Protein AF-A0A8D0BHK7-F1 (afdb_monomer)

Organism: Salvator merianae (NCBI:txid96440)

Sequence (118 aa):
KTVARLPREPWIPMGDKVRLRLRQLDIGNKYSHLPLPKASVLIPLIVKGGKLCLLFTVRSMALRRSPGEVCFPGGRSEPRDRDETVTALREAEEEVGLPAEQVEVLCRLVWVRVSKVW

Mean predicted aligned error: 7.56 Å

Foldseek 3Di:
DDDPDDDDDPDDQPVRVVLVVQLVQFPDCVPVPPPDFDKAFDFDWDQDPNDTDTDWDQADLPDPPNHRDIGGQMDTDDPPQPGRLSRHQVSCCVRPVDHPVNDDDRHDHDDDDDPDHD

Solvent-accessible surface area (backbone atoms only — not comparable to full-atom values): 7613 Å² total; per-residue (Å²): 137,83,78,82,77,72,82,77,71,79,92,60,58,72,69,56,53,49,51,59,56,44,48,76,53,39,53,68,66,78,67,74,79,59,97,60,95,53,65,23,63,39,82,48,80,42,80,58,96,92,36,85,42,76,59,70,43,67,39,57,71,86,45,98,64,68,46,59,41,79,39,54,37,43,41,66,60,51,96,84,42,89,44,64,64,51,25,9,36,53,31,25,28,74,75,70,67,45,56,60,91,82,54,85,86,72,59,38,65,84,85,78,91,68,94,70,82,129

Radius of gyration: 18.16 Å; Cα contacts (8 Å, |Δi|>4): 136; chains: 1; bounding box: 36×60×45 Å

Structure (mmCIF, N/CA/C/O backbone):
data_AF-A0A8D0BHK7-F1
#
_entry.id   AF-A0A8D0BHK7-F1
#
loop_
_atom_site.group_PDB
_atom_site.id
_atom_site.type_symbol
_atom_site.label_atom_id
_atom_site.label_alt_id
_atom_site.label_comp_id
_atom_site.label_asym_id
_atom_site.label_entity_id
_atom_site.label_seq_id
_atom_site.pdbx_PDB_ins_code
_atom_site.Cartn_x
_atom_site.Cartn_y
_atom_site.Cartn_z
_atom_site.occupancy
_atom_site.B_iso_or_equiv
_atom_site.auth_seq_id
_atom_site.auth_comp_id
_atom_site.auth_asym_id
_atom_site.auth_atom_id
_atom_site.pdbx_PDB_model_num
ATOM 1 N N . LYS A 1 1 ? -10.361 43.410 29.616 1.00 40.88 1 LYS A N 1
ATOM 2 C CA . LYS A 1 1 ? -9.274 42.712 28.885 1.00 40.88 1 LYS A CA 1
ATOM 3 C C . LYS A 1 1 ? -9.929 41.719 27.933 1.00 40.88 1 LYS A C 1
ATOM 5 O O . LYS A 1 1 ? -10.436 40.705 28.388 1.00 40.88 1 LYS A O 1
ATOM 10 N N . THR A 1 2 ? -10.040 42.074 26.656 1.00 35.81 2 THR A N 1
ATOM 11 C CA . THR A 1 2 ? -10.789 41.310 25.649 1.00 35.81 2 THR A CA 1
ATOM 12 C C . THR A 1 2 ? -9.866 40.263 25.039 1.00 35.81 2 THR A C 1
ATOM 14 O O . THR A 1 2 ? -8.867 40.616 24.421 1.00 35.81 2 THR A O 1
ATOM 17 N N . VAL A 1 3 ? -10.163 38.979 25.242 1.00 46.84 3 VAL A N 1
ATOM 18 C CA . VAL A 1 3 ? -9.455 37.888 24.561 1.00 46.84 3 VAL A CA 1
ATOM 19 C C . VAL A 1 3 ? -10.045 37.784 23.160 1.00 46.84 3 VAL A C 1
ATOM 21 O O . VAL A 1 3 ? -11.201 37.390 22.999 1.00 46.84 3 VAL A O 1
ATOM 24 N N . ALA A 1 4 ? -9.270 38.189 22.154 1.00 46.50 4 ALA A N 1
ATOM 25 C CA . ALA A 1 4 ? -9.623 38.010 20.755 1.00 46.50 4 ALA A CA 1
ATOM 26 C C . ALA A 1 4 ? -9.829 36.512 20.489 1.00 46.50 4 ALA A C 1
ATOM 28 O O . ALA A 1 4 ? -8.911 35.700 20.611 1.00 46.50 4 ALA A O 1
ATOM 29 N N . ARG A 1 5 ? -11.071 36.137 20.186 1.00 47.72 5 ARG A N 1
ATOM 30 C CA . ARG A 1 5 ? -11.436 34.771 19.828 1.00 47.72 5 ARG A CA 1
ATOM 31 C C . ARG A 1 5 ? -10.916 34.548 18.405 1.00 47.72 5 ARG A C 1
ATOM 33 O O . ARG A 1 5 ? -11.450 35.136 17.470 1.00 47.72 5 ARG A O 1
ATOM 40 N N . LEU A 1 6 ? -9.847 33.760 18.259 1.00 44.16 6 LEU A N 1
ATOM 41 C CA . LEU A 1 6 ? -9.345 33.337 16.947 1.00 44.16 6 LEU A CA 1
A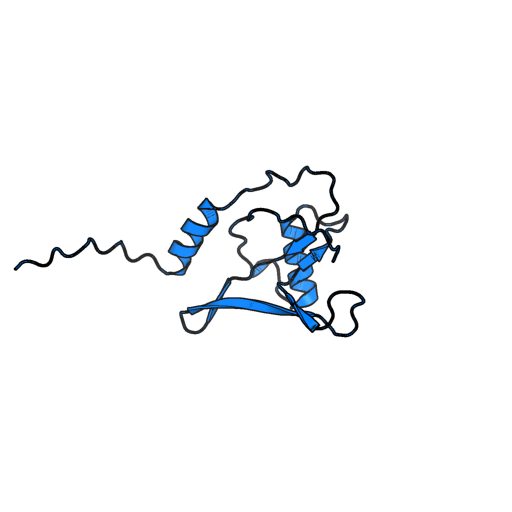TOM 42 C C . LEU A 1 6 ? -10.505 32.725 16.137 1.00 44.16 6 LEU A C 1
ATOM 44 O O . LEU A 1 6 ? -11.358 32.053 16.736 1.00 44.16 6 LEU A O 1
ATOM 48 N N . PRO A 1 7 ? -10.579 32.960 14.814 1.00 46.09 7 PRO A N 1
ATOM 49 C CA . PRO A 1 7 ? -11.658 32.424 13.999 1.00 46.09 7 PRO A CA 1
ATOM 50 C C . PRO A 1 7 ? -11.683 30.901 14.142 1.00 46.09 7 PRO A C 1
ATOM 52 O O . PRO A 1 7 ? -10.671 30.227 13.952 1.00 46.09 7 PRO A O 1
ATOM 55 N N . ARG A 1 8 ? -12.841 30.355 14.533 1.00 50.78 8 ARG A N 1
ATOM 56 C CA . ARG A 1 8 ? -13.065 28.909 14.503 1.00 50.78 8 ARG A CA 1
ATOM 57 C C . ARG A 1 8 ? -13.030 28.508 13.036 1.00 50.78 8 ARG A C 1
ATOM 59 O O . ARG A 1 8 ? -13.926 28.898 12.292 1.00 50.78 8 ARG A O 1
ATOM 66 N N . GLU A 1 9 ? -11.997 27.781 12.624 1.00 54.59 9 GLU A N 1
ATOM 67 C CA . GLU A 1 9 ? -11.997 27.187 11.291 1.00 54.59 9 GLU A CA 1
ATOM 68 C C . GLU A 1 9 ? -13.281 26.362 11.101 1.00 54.59 9 GLU A C 1
ATOM 70 O O . GLU A 1 9 ? -13.739 25.731 12.064 1.00 54.59 9 GLU A O 1
ATOM 75 N N . PRO A 1 10 ? -13.891 26.382 9.902 1.00 52.50 10 PRO A N 1
ATOM 76 C CA . PRO A 1 10 ? -15.104 25.624 9.634 1.00 52.50 10 PRO A CA 1
ATOM 77 C C . PRO A 1 10 ? -14.912 24.148 10.011 1.00 52.50 10 PRO A C 1
ATOM 79 O O . PRO A 1 10 ? -13.855 23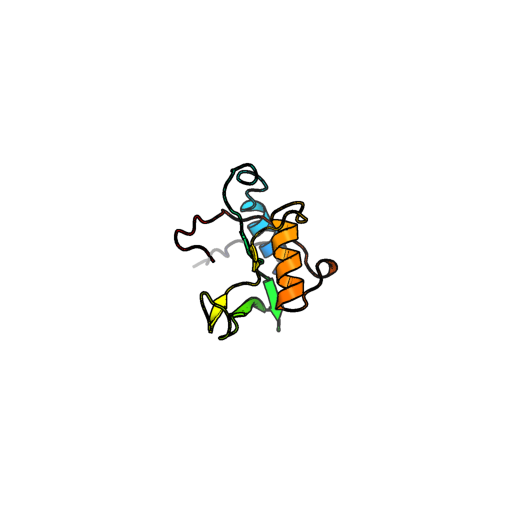.562 9.762 1.00 52.50 10 PRO A O 1
ATOM 82 N N . TRP A 1 11 ? -15.926 23.555 10.651 1.00 46.56 11 TRP A N 1
ATOM 83 C CA . TRP A 1 11 ? -15.902 22.155 11.081 1.00 46.56 11 TRP A CA 1
ATOM 84 C C . TRP A 1 11 ? -15.955 21.254 9.847 1.00 46.56 11 TRP A C 1
ATOM 86 O O . TRP A 1 11 ? -17.019 20.937 9.327 1.00 46.56 11 TRP A O 1
ATOM 96 N N . ILE A 1 12 ? -14.781 20.891 9.348 1.00 58.09 12 ILE A N 1
ATOM 97 C CA . ILE A 1 12 ? -14.606 19.892 8.301 1.00 58.09 12 ILE A CA 1
ATOM 98 C C . ILE A 1 12 ? -14.426 18.546 9.021 1.00 58.09 12 ILE A C 1
ATOM 100 O O . ILE A 1 12 ? -13.525 18.453 9.867 1.00 58.09 12 ILE A O 1
ATOM 104 N N . PRO A 1 13 ? -15.243 17.512 8.736 1.00 68.44 13 PRO A N 1
ATOM 105 C CA . PRO A 1 13 ? -15.044 16.178 9.293 1.00 68.44 13 PRO A CA 1
ATOM 106 C C . PRO A 1 13 ? -13.585 15.733 9.137 1.00 68.44 13 PRO A C 1
ATOM 108 O O . PRO A 1 13 ? -12.950 16.020 8.122 1.00 68.44 13 PRO A O 1
ATOM 111 N N . MET A 1 14 ? -13.034 15.021 10.127 1.00 68.69 14 MET A N 1
ATOM 112 C CA . MET A 1 14 ? -11.612 14.630 10.133 1.00 68.69 14 MET A CA 1
ATOM 113 C C . MET A 1 14 ? -11.175 13.983 8.806 1.00 68.69 14 MET A C 1
ATOM 115 O O . MET A 1 14 ? -10.097 14.292 8.302 1.00 68.69 14 MET A O 1
ATOM 119 N N . GLY A 1 15 ? -12.034 13.147 8.209 1.00 74.88 15 GLY A N 1
ATOM 120 C CA . GLY A 1 15 ? -11.78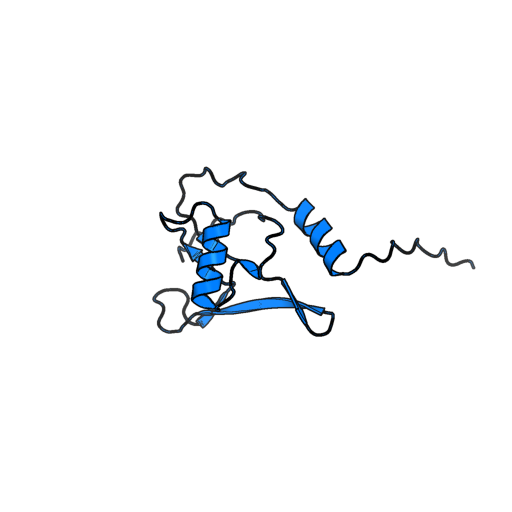3 12.516 6.911 1.00 74.88 15 GLY A CA 1
ATOM 121 C C . GLY A 1 15 ? -11.568 13.519 5.774 1.00 74.88 15 GLY A C 1
ATOM 122 O O . GLY A 1 15 ? -10.626 13.377 5.000 1.00 74.88 15 GLY A O 1
ATOM 123 N N . ASP A 1 16 ? -12.359 14.586 5.712 1.00 83.62 16 ASP A N 1
ATOM 124 C CA . ASP A 1 16 ? -12.288 15.571 4.630 1.00 83.62 16 ASP A CA 1
ATOM 125 C C . ASP A 1 16 ? -11.064 16.483 4.773 1.00 83.62 16 ASP A C 1
ATOM 127 O O . ASP A 1 16 ? -10.391 16.790 3.787 1.00 83.62 16 ASP A O 1
ATOM 131 N N . LYS A 1 17 ? -10.681 16.831 6.011 1.00 85.31 17 LYS A N 1
ATOM 132 C CA . LYS A 1 17 ? -9.439 17.580 6.267 1.00 85.31 17 LYS A CA 1
ATOM 133 C C . LYS A 1 17 ? -8.198 16.760 5.902 1.00 85.31 17 LYS A C 1
ATOM 135 O O . LYS A 1 17 ? -7.242 17.310 5.352 1.00 85.31 17 LYS A O 1
ATOM 140 N N . VAL A 1 18 ? -8.208 15.457 6.195 1.00 89.19 18 VAL A N 1
ATOM 141 C CA . VAL A 1 18 ? -7.130 14.528 5.821 1.00 89.19 18 VAL A CA 1
ATOM 142 C C . VAL A 1 18 ? -7.027 14.411 4.302 1.00 89.19 18 VAL A C 1
ATOM 144 O O . VAL A 1 18 ? -5.940 14.602 3.760 1.00 89.19 18 VAL A O 1
ATOM 147 N N . ARG A 1 19 ? -8.151 14.193 3.606 1.00 90.50 19 ARG A N 1
ATOM 148 C CA . ARG A 1 19 ? -8.199 14.137 2.136 1.00 90.50 19 ARG A CA 1
ATOM 149 C C . ARG A 1 19 ? -7.616 15.392 1.494 1.00 90.50 19 ARG A C 1
ATOM 151 O O . ARG A 1 19 ? -6.749 15.282 0.632 1.00 90.50 19 ARG A O 1
ATOM 158 N N . LEU A 1 20 ? -8.049 16.576 1.932 1.00 90.50 20 LEU A N 1
ATOM 159 C CA . LEU A 1 20 ? -7.565 17.849 1.387 1.00 90.50 20 LEU A CA 1
ATOM 160 C C . LEU A 1 20 ? -6.051 18.009 1.546 1.00 90.50 20 LEU A C 1
ATOM 162 O O . LEU A 1 20 ? -5.375 18.398 0.598 1.00 90.50 20 LEU A O 1
ATOM 166 N N . ARG A 1 21 ? -5.504 17.672 2.720 1.00 92.69 21 ARG A N 1
ATOM 167 C CA . ARG A 1 21 ? -4.057 17.757 2.966 1.00 92.69 21 ARG A CA 1
ATOM 168 C C . ARG A 1 21 ? -3.260 16.750 2.146 1.00 92.69 21 ARG A C 1
ATOM 170 O O . ARG A 1 21 ? -2.229 17.114 1.598 1.00 92.69 21 ARG A O 1
ATOM 177 N N . LEU A 1 22 ? -3.721 15.505 2.048 1.00 94.00 22 LEU A N 1
ATOM 178 C CA . LEU A 1 22 ? -3.006 14.469 1.300 1.00 94.00 22 LEU A CA 1
ATOM 179 C C . LEU A 1 22 ? -2.980 14.759 -0.202 1.00 94.00 22 LEU A C 1
ATOM 181 O O . LEU A 1 22 ? -1.939 14.598 -0.829 1.00 94.00 22 LEU A O 1
ATOM 185 N N . ARG A 1 23 ? -4.074 15.288 -0.765 1.00 91.12 23 ARG A N 1
ATOM 186 C CA . ARG A 1 23 ? -4.111 15.702 -2.178 1.00 91.12 23 ARG A CA 1
ATOM 187 C C . ARG A 1 23 ? -3.107 16.812 -2.507 1.00 91.12 23 ARG A C 1
ATOM 189 O O . ARG A 1 23 ? -2.612 16.855 -3.623 1.00 91.12 23 ARG A O 1
ATOM 196 N N . GLN A 1 24 ? -2.768 17.681 -1.552 1.00 93.69 24 GLN A N 1
ATOM 197 C CA . GLN A 1 24 ? -1.742 18.719 -1.747 1.00 93.69 24 GLN A CA 1
ATOM 198 C C . GLN A 1 24 ? -0.313 18.157 -1.806 1.00 93.69 24 GLN A C 1
ATOM 200 O O . GLN A 1 24 ? 0.585 18.832 -2.301 1.00 93.69 24 GLN A O 1
ATOM 205 N N . LEU A 1 25 ? -0.097 16.945 -1.289 1.00 94.44 25 LEU A N 1
ATOM 206 C CA . LEU A 1 25 ? 1.198 16.262 -1.286 1.00 94.44 25 LEU A CA 1
ATOM 207 C C . LEU A 1 25 ? 1.342 15.267 -2.444 1.00 94.44 25 LEU A C 1
ATOM 209 O O . LEU A 1 25 ? 2.380 14.613 -2.552 1.00 94.44 25 LEU A O 1
ATOM 213 N N . ASP A 1 26 ? 0.311 15.131 -3.280 1.00 95.44 26 ASP A N 1
ATOM 214 C CA . ASP A 1 26 ? 0.306 14.187 -4.385 1.00 95.44 26 ASP A CA 1
ATOM 215 C C . ASP A 1 26 ? 1.299 14.615 -5.471 1.00 95.44 26 ASP A C 1
ATOM 217 O O . ASP A 1 26 ? 1.133 15.639 -6.135 1.00 95.44 26 ASP A O 1
ATOM 221 N N . ILE A 1 27 ? 2.346 13.815 -5.659 1.00 95.38 27 ILE A N 1
ATOM 222 C CA . ILE A 1 27 ? 3.336 14.020 -6.720 1.00 95.38 27 ILE A CA 1
ATOM 223 C C . ILE A 1 27 ? 2.938 13.329 -8.033 1.00 95.38 27 ILE A C 1
ATOM 225 O O . ILE A 1 27 ? 3.657 13.449 -9.032 1.00 95.38 27 ILE A O 1
ATOM 229 N N . GLY A 1 28 ? 1.824 12.588 -8.042 1.00 93.06 28 GLY A N 1
ATOM 230 C CA . GLY A 1 28 ? 1.348 11.831 -9.191 1.00 93.06 28 GLY A CA 1
ATOM 231 C C . GLY A 1 28 ? 2.414 10.880 -9.737 1.00 93.06 28 GLY A C 1
ATOM 232 O O . GLY A 1 28 ? 3.079 10.163 -8.992 1.00 93.06 28 GLY A O 1
ATOM 233 N N . ASN A 1 29 ? 2.602 10.899 -11.058 1.00 92.50 29 ASN A N 1
ATOM 234 C CA . ASN A 1 29 ? 3.489 9.969 -11.771 1.00 92.50 29 ASN A CA 1
ATOM 235 C C . ASN A 1 29 ? 4.865 10.571 -12.084 1.00 92.50 29 ASN A C 1
ATOM 237 O O . ASN A 1 29 ? 5.576 10.086 -12.967 1.00 92.50 29 ASN A O 1
ATOM 241 N N . LYS A 1 30 ? 5.250 11.652 -11.391 1.00 91.12 30 LYS A N 1
ATOM 242 C CA . LYS A 1 30 ? 6.440 12.453 -11.721 1.00 91.12 30 LYS A CA 1
ATOM 243 C C . LYS A 1 30 ? 7.719 11.621 -11.856 1.00 91.12 30 LYS A C 1
ATOM 245 O O . LYS A 1 30 ? 8.568 11.956 -12.673 1.00 91.12 30 LYS A O 1
ATOM 250 N N . TYR A 1 31 ? 7.844 10.534 -11.097 1.00 90.06 31 TYR A N 1
ATOM 251 C CA . TYR A 1 31 ? 9.022 9.660 -11.101 1.00 90.06 31 TYR A CA 1
ATOM 252 C C . TYR A 1 31 ? 8.745 8.251 -11.648 1.00 90.06 31 TYR A C 1
ATOM 254 O O . TYR A 1 31 ? 9.660 7.432 -11.713 1.00 90.06 31 TYR A O 1
ATOM 262 N N . SER A 1 32 ? 7.520 7.971 -12.106 1.00 90.06 32 SER A N 1
ATOM 263 C CA . SER A 1 32 ? 7.118 6.646 -12.599 1.00 90.06 32 SER A CA 1
ATOM 264 C C . SER A 1 32 ? 7.823 6.238 -13.899 1.00 90.06 32 SER A C 1
ATOM 266 O O . SER A 1 32 ? 7.781 5.079 -14.285 1.00 90.06 32 SER A O 1
ATOM 268 N N . HIS A 1 33 ? 8.505 7.141 -14.597 1.00 91.00 33 HIS A N 1
ATOM 269 C CA . HIS A 1 33 ? 9.235 6.812 -15.828 1.00 91.00 33 HIS A CA 1
ATOM 270 C C . HIS A 1 33 ? 10.693 6.385 -15.580 1.00 91.00 33 HIS A C 1
ATOM 272 O O . HIS A 1 33 ? 11.374 5.974 -16.517 1.00 91.00 33 HIS A O 1
ATOM 278 N N . LEU A 1 34 ? 11.200 6.503 -14.347 1.00 90.19 34 LEU A N 1
ATOM 279 C CA . LEU A 1 34 ? 12.595 6.179 -14.057 1.00 90.19 34 LEU A CA 1
ATOM 280 C C . LEU A 1 34 ? 12.848 4.666 -14.218 1.00 90.19 34 LEU A C 1
ATOM 282 O O . LEU A 1 34 ? 12.108 3.869 -13.631 1.00 90.19 34 LEU A O 1
ATOM 286 N N . PRO A 1 35 ? 13.903 4.253 -14.949 1.00 90.31 35 PRO A N 1
ATOM 287 C CA . PRO A 1 35 ? 14.206 2.849 -15.230 1.00 90.31 35 PRO A CA 1
ATOM 288 C C . PRO A 1 35 ? 14.951 2.194 -14.056 1.00 90.31 35 PRO A C 1
ATOM 290 O O . PRO A 1 35 ? 16.072 1.707 -14.189 1.00 90.31 35 PRO A O 1
ATOM 293 N N . LEU A 1 36 ? 14.347 2.232 -12.871 1.00 90.62 36 LEU A N 1
ATOM 294 C CA . LEU A 1 36 ? 14.873 1.628 -11.650 1.00 90.62 36 LEU A CA 1
ATOM 295 C C . LEU A 1 36 ? 14.006 0.430 -11.253 1.00 90.62 36 LEU A C 1
ATOM 297 O O . LEU A 1 36 ? 12.808 0.446 -11.530 1.00 90.62 36 LEU A O 1
ATOM 301 N N . PRO A 1 37 ? 14.557 -0.581 -10.559 1.00 91.62 37 PRO A N 1
ATOM 302 C CA . PRO A 1 37 ? 13.733 -1.554 -9.855 1.00 91.62 37 PRO A CA 1
ATOM 303 C C . PRO A 1 37 ? 12.798 -0.826 -8.886 1.00 91.62 37 PRO A C 1
ATOM 305 O O . PRO A 1 37 ? 13.259 -0.013 -8.078 1.00 91.62 37 PRO A O 1
ATOM 308 N N . LYS A 1 38 ? 11.496 -1.104 -8.972 1.00 94.06 38 LYS A N 1
ATOM 309 C CA . LYS A 1 38 ? 10.481 -0.423 -8.169 1.00 94.06 38 LYS A CA 1
ATOM 310 C C . LYS A 1 38 ? 9.862 -1.355 -7.145 1.00 94.06 38 LYS A C 1
ATOM 312 O O . LYS A 1 38 ? 9.723 -2.559 -7.351 1.00 94.06 38 LYS A O 1
ATOM 317 N N . ALA A 1 39 ? 9.468 -0.743 -6.044 1.00 94.88 39 ALA A N 1
ATOM 318 C CA . ALA A 1 39 ? 8.598 -1.322 -5.046 1.00 94.88 39 ALA A CA 1
ATOM 319 C C . ALA A 1 39 ? 7.557 -0.271 -4.671 1.00 94.88 39 ALA A C 1
ATOM 321 O O . ALA A 1 39 ? 7.781 0.930 -4.853 1.00 94.88 39 ALA A O 1
ATOM 322 N N . SER A 1 40 ? 6.409 -0.709 -4.181 1.00 96.81 40 SER A N 1
ATOM 323 C CA . SER A 1 40 ? 5.350 0.182 -3.721 1.00 96.81 40 SER A CA 1
ATOM 324 C C . SER A 1 40 ? 4.792 -0.336 -2.410 1.00 96.81 40 SER A C 1
ATOM 326 O O . SER A 1 40 ? 4.666 -1.540 -2.212 1.00 96.81 40 SER A O 1
ATOM 328 N N . VAL A 1 41 ? 4.490 0.597 -1.514 1.00 97.00 41 VAL A N 1
ATOM 329 C CA . VAL A 1 41 ? 3.875 0.318 -0.218 1.00 97.00 41 VAL A CA 1
ATOM 330 C C . VAL A 1 41 ? 2.560 1.069 -0.123 1.00 97.00 41 VAL A C 1
ATOM 332 O O . VAL A 1 41 ? 2.450 2.205 -0.596 1.00 97.00 41 VAL A O 1
ATOM 335 N N . LEU A 1 42 ? 1.569 0.449 0.504 1.00 97.94 42 LEU A N 1
ATOM 336 C CA . LEU A 1 42 ? 0.331 1.107 0.883 1.00 97.94 42 LEU A CA 1
ATOM 337 C C . LEU A 1 42 ? 0.483 1.652 2.304 1.00 97.94 42 LEU A C 1
ATOM 339 O O . LEU A 1 42 ? 0.862 0.910 3.199 1.00 97.94 42 LEU A O 1
ATOM 343 N N . ILE A 1 43 ? 0.157 2.927 2.530 1.00 97.31 43 ILE A N 1
ATOM 344 C CA . ILE A 1 43 ? 0.078 3.526 3.874 1.00 97.31 43 ILE A CA 1
ATOM 345 C C . ILE A 1 43 ? -1.408 3.586 4.262 1.00 97.31 43 ILE A C 1
ATOM 347 O O . ILE A 1 43 ? -2.085 4.551 3.893 1.00 97.31 43 ILE A O 1
ATOM 351 N N . PRO A 1 44 ? -1.965 2.572 4.954 1.00 95.31 44 PRO A N 1
ATOM 352 C CA . PRO A 1 44 ? -3.406 2.463 5.123 1.00 95.31 44 PRO A CA 1
ATOM 353 C C . PRO A 1 44 ? -3.850 3.330 6.300 1.00 95.31 44 PRO A C 1
ATOM 355 O O . PRO A 1 44 ? -3.412 3.130 7.436 1.00 95.31 44 PRO A O 1
ATOM 358 N N . LEU A 1 45 ? -4.736 4.287 6.029 1.00 94.38 45 LEU A N 1
ATOM 359 C CA . LEU A 1 45 ? -5.350 5.145 7.037 1.00 94.38 45 LEU A CA 1
ATOM 360 C C . LEU A 1 45 ? -6.722 4.596 7.424 1.00 94.38 45 LEU A C 1
ATOM 362 O O . LEU A 1 45 ? -7.626 4.534 6.596 1.00 94.38 45 LEU A O 1
ATOM 366 N N . ILE A 1 46 ? -6.886 4.232 8.694 1.00 91.31 46 ILE A N 1
ATOM 367 C CA . ILE A 1 46 ? -8.109 3.614 9.217 1.00 91.31 46 ILE A CA 1
ATOM 368 C C . ILE A 1 46 ? -8.687 4.498 10.318 1.00 91.31 46 ILE A C 1
ATOM 370 O O . ILE A 1 46 ? -7.952 5.015 11.158 1.00 91.31 46 ILE A O 1
ATOM 374 N N . VAL A 1 47 ? -10.011 4.656 10.349 1.00 88.94 47 VAL A N 1
ATOM 375 C CA . VAL A 1 47 ? -10.697 5.311 11.468 1.00 88.94 47 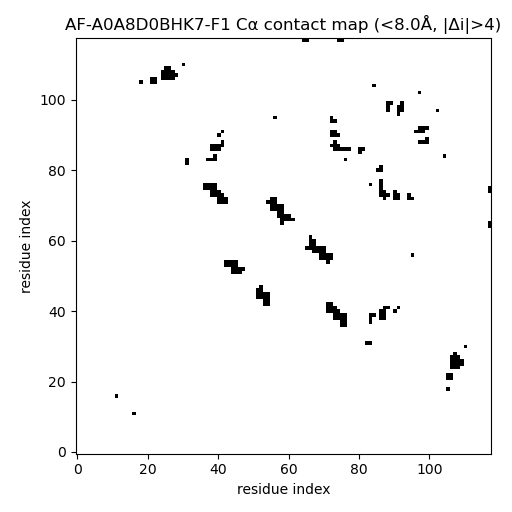VAL A CA 1
ATOM 376 C C . VAL A 1 47 ? -11.203 4.247 12.435 1.00 88.94 47 VAL A C 1
ATOM 378 O O . VAL A 1 47 ? -12.099 3.476 12.107 1.00 88.94 47 VAL A O 1
ATOM 381 N N . LYS A 1 48 ? -10.653 4.218 13.651 1.00 87.56 48 LYS A N 1
ATOM 382 C CA . LYS A 1 48 ? -11.075 3.303 14.720 1.00 87.56 48 LYS A CA 1
ATOM 383 C C . LYS A 1 48 ? -11.366 4.098 15.986 1.00 87.56 48 LYS A C 1
ATOM 385 O O . LYS A 1 48 ? -10.526 4.863 16.452 1.00 87.56 48 LYS A O 1
ATOM 390 N N . GLY A 1 49 ? -12.577 3.960 16.531 1.00 90.06 49 GLY A N 1
ATOM 391 C CA . GLY A 1 49 ? -12.997 4.702 17.729 1.00 90.06 49 GLY A CA 1
ATOM 392 C C . GLY A 1 49 ? -12.896 6.227 17.575 1.00 90.06 49 GLY A C 1
ATOM 393 O O . GLY A 1 49 ? -12.487 6.914 18.508 1.00 90.06 49 GLY A O 1
ATOM 394 N N . GLY A 1 50 ? -13.181 6.752 16.377 1.00 86.69 50 GLY A N 1
ATOM 395 C CA . GLY A 1 50 ? -13.098 8.186 16.068 1.00 86.69 50 GLY A CA 1
ATOM 396 C C . GLY A 1 50 ? -11.678 8.745 15.913 1.00 86.69 50 GLY A C 1
ATOM 397 O O . GLY A 1 50 ? -11.518 9.955 15.761 1.00 86.69 50 GLY A O 1
ATOM 398 N N . LYS A 1 51 ? -10.644 7.896 15.940 1.00 88.56 51 LYS A N 1
ATOM 399 C CA . LYS A 1 51 ? -9.241 8.291 15.763 1.00 88.56 51 LYS A CA 1
ATOM 400 C C . LYS A 1 51 ? -8.677 7.720 14.470 1.00 88.56 51 LYS A C 1
ATOM 402 O O . LYS A 1 51 ? -9.043 6.620 14.065 1.00 88.56 51 LYS A O 1
ATOM 407 N N . LEU A 1 52 ? -7.776 8.477 13.851 1.00 90.62 52 LEU A N 1
ATOM 408 C CA . LEU A 1 52 ? -7.014 8.032 12.690 1.00 90.62 52 LEU A CA 1
ATOM 409 C C . LEU A 1 52 ? -5.865 7.130 13.152 1.00 90.62 52 LEU A C 1
ATOM 411 O O . LEU A 1 52 ? -5.121 7.487 14.067 1.00 90.62 52 LEU A O 1
ATOM 415 N N . CYS A 1 53 ? -5.725 5.975 12.519 1.00 93.19 53 CYS A N 1
ATOM 416 C CA . CYS A 1 53 ? -4.712 4.973 12.811 1.00 93.19 53 CYS A CA 1
ATOM 417 C C . CYS A 1 53 ? -4.015 4.537 11.522 1.00 93.19 53 CYS A C 1
ATOM 419 O O . CYS A 1 53 ? -4.595 4.613 10.438 1.00 93.19 53 CYS A O 1
ATOM 421 N N . LEU A 1 54 ? -2.785 4.052 11.670 1.00 95.50 54 LEU A N 1
ATOM 422 C CA . LEU A 1 54 ? -2.036 3.387 10.611 1.00 95.50 54 LEU A CA 1
ATOM 423 C C . LEU A 1 54 ? -2.045 1.879 10.847 1.00 95.50 54 LEU A C 1
ATOM 425 O O . LEU A 1 54 ? -1.915 1.432 11.989 1.00 95.50 54 LEU A O 1
ATOM 429 N N . LEU A 1 55 ? -2.185 1.118 9.765 1.00 93.44 55 LEU A N 1
ATOM 430 C CA . LEU A 1 55 ? -1.985 -0.327 9.771 1.00 93.44 55 LEU A CA 1
ATOM 431 C C . LEU A 1 55 ? -0.539 -0.650 9.401 1.00 93.44 55 LEU A C 1
ATOM 433 O O . LEU A 1 55 ? 0.004 -0.096 8.448 1.00 93.44 55 LEU A O 1
ATOM 437 N N . PHE A 1 56 ? 0.049 -1.579 10.148 1.00 95.12 56 PHE A N 1
ATOM 438 C CA . PHE A 1 56 ? 1.371 -2.137 9.895 1.00 95.12 56 PHE A CA 1
ATOM 439 C C . PHE A 1 56 ? 1.285 -3.663 9.867 1.00 95.12 56 PHE A C 1
ATOM 441 O O . PHE A 1 56 ? 0.401 -4.249 10.496 1.00 95.12 56 PHE A O 1
ATOM 448 N N . THR A 1 57 ? 2.230 -4.292 9.181 1.00 91.88 57 THR A N 1
ATOM 449 C CA . THR A 1 57 ? 2.462 -5.736 9.189 1.00 91.88 57 THR A CA 1
ATOM 450 C C . THR A 1 57 ? 3.762 -6.046 9.919 1.00 91.88 57 THR A C 1
ATOM 452 O O . THR A 1 57 ? 4.654 -5.203 10.025 1.00 91.88 57 THR A O 1
ATOM 455 N N . VAL A 1 58 ? 3.862 -7.263 10.453 1.00 92.00 58 VAL A N 1
ATOM 456 C CA . VAL A 1 58 ? 5.125 -7.824 10.939 1.00 92.00 58 VAL A CA 1
ATOM 457 C C . VAL A 1 58 ? 5.537 -8.897 9.950 1.00 92.00 58 VAL A C 1
ATOM 459 O O . VAL A 1 58 ? 4.796 -9.856 9.728 1.00 92.00 58 VAL A O 1
ATOM 462 N N . ARG A 1 59 ? 6.706 -8.729 9.335 1.00 86.94 59 ARG A N 1
ATOM 463 C CA . ARG A 1 59 ? 7.192 -9.655 8.310 1.00 86.94 59 ARG A CA 1
ATOM 464 C C . ARG A 1 59 ? 7.428 -11.037 8.903 1.00 86.94 59 ARG A C 1
ATOM 466 O O . ARG A 1 59 ? 7.992 -11.171 9.989 1.00 86.94 59 ARG A O 1
ATOM 473 N N . SER A 1 60 ? 7.051 -12.074 8.156 1.00 86.50 60 SER A N 1
ATOM 474 C CA . SER A 1 60 ? 7.317 -13.460 8.546 1.00 86.50 60 SER A CA 1
ATOM 475 C C . SER A 1 60 ? 8.804 -13.678 8.831 1.00 86.50 60 SER A C 1
ATOM 477 O O . SER A 1 60 ? 9.671 -13.260 8.061 1.00 86.50 60 SER A O 1
ATOM 479 N N . MET A 1 61 ? 9.099 -14.400 9.912 1.00 87.31 61 MET A N 1
ATOM 480 C CA . MET A 1 61 ? 10.467 -14.781 10.270 1.00 87.31 61 MET A CA 1
ATOM 481 C C . MET A 1 61 ? 11.136 -15.686 9.224 1.00 87.31 61 MET A C 1
ATOM 483 O O . MET A 1 61 ? 12.357 -15.794 9.201 1.00 87.31 61 MET A O 1
ATOM 487 N N . ALA A 1 62 ? 10.352 -16.323 8.348 1.00 85.19 62 ALA A N 1
ATOM 488 C CA . ALA A 1 62 ? 10.851 -17.207 7.295 1.00 85.19 62 ALA A CA 1
ATOM 489 C C . ALA A 1 62 ? 11.377 -16.460 6.053 1.00 85.19 62 ALA A C 1
ATOM 491 O O . ALA A 1 62 ? 11.919 -17.079 5.135 1.00 85.19 62 ALA A O 1
ATOM 492 N N . LEU A 1 63 ? 11.206 -15.137 5.984 1.00 80.69 63 LEU A N 1
ATOM 493 C CA . LEU A 1 63 ? 11.661 -14.346 4.846 1.00 80.69 63 LEU A CA 1
ATOM 494 C C . LEU A 1 63 ? 13.184 -14.195 4.860 1.00 80.69 63 LEU A C 1
ATOM 496 O O . LEU A 1 63 ? 13.800 -13.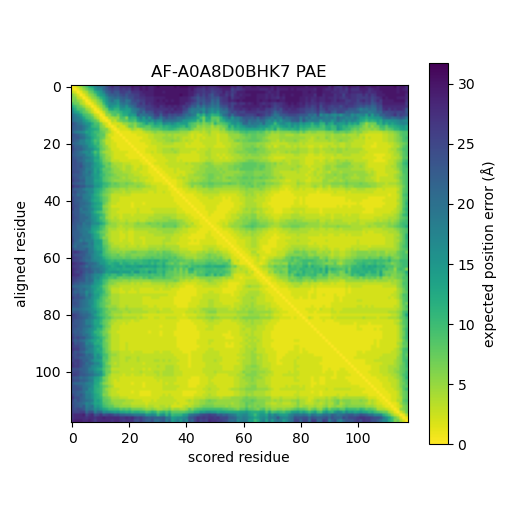932 5.888 1.00 80.69 63 LEU A O 1
ATOM 500 N N . ARG A 1 64 ? 13.802 -14.287 3.676 1.00 77.31 64 ARG A N 1
ATOM 501 C CA . ARG A 1 64 ? 15.262 -14.130 3.519 1.00 77.31 64 ARG A CA 1
ATOM 502 C C . ARG A 1 64 ? 15.770 -12.730 3.883 1.00 77.31 64 ARG A C 1
ATOM 504 O O . ARG A 1 64 ? 16.973 -12.549 4.044 1.00 77.31 64 ARG A O 1
ATOM 511 N N . ARG A 1 65 ? 14.883 -11.733 3.925 1.00 73.62 65 ARG A N 1
ATOM 512 C CA . ARG A 1 65 ? 15.206 -10.317 4.134 1.00 73.62 65 ARG A CA 1
ATOM 513 C C . ARG A 1 65 ? 14.220 -9.693 5.109 1.00 73.62 65 ARG A C 1
ATOM 515 O O . ARG A 1 65 ? 13.012 -9.910 4.981 1.00 73.62 65 ARG A O 1
ATOM 522 N N . SER A 1 66 ? 14.759 -8.909 6.043 1.00 75.38 66 SER A N 1
ATOM 523 C CA . SER A 1 66 ? 14.000 -8.185 7.069 1.00 75.38 66 SER A CA 1
ATOM 524 C C . SER A 1 66 ? 12.980 -9.048 7.843 1.00 75.38 66 SER A C 1
ATOM 526 O O . SER A 1 66 ? 11.822 -8.648 7.971 1.00 75.38 66 SER A O 1
ATOM 528 N N . PRO A 1 67 ? 13.348 -10.255 8.323 1.00 85.44 67 PRO A N 1
ATOM 529 C CA . PRO A 1 67 ? 12.433 -11.086 9.104 1.00 85.44 67 PRO A CA 1
ATOM 530 C C . PRO A 1 67 ? 12.051 -10.385 10.416 1.00 85.44 67 PRO A C 1
ATOM 532 O O . PRO A 1 67 ? 12.915 -9.853 11.110 1.00 85.44 67 PRO A O 1
ATOM 535 N N . GLY A 1 68 ? 10.760 -10.382 10.756 1.00 87.56 68 GLY A N 1
ATOM 536 C CA . GLY A 1 68 ? 10.248 -9.782 11.993 1.00 87.56 68 GLY A CA 1
ATOM 537 C C . GLY A 1 68 ? 10.185 -8.252 12.006 1.00 87.56 68 GLY A C 1
ATOM 538 O O . GLY A 1 68 ? 9.755 -7.678 13.006 1.00 87.56 68 GLY A O 1
ATOM 539 N N . GLU A 1 69 ? 10.587 -7.571 10.928 1.00 90.88 69 GLU A N 1
ATOM 540 C CA . GLU A 1 69 ? 10.482 -6.113 10.852 1.00 90.88 69 GLU A CA 1
ATOM 541 C C . GLU A 1 69 ? 9.021 -5.662 10.740 1.00 90.88 69 GLU A C 1
ATOM 543 O O . GLU A 1 69 ? 8.195 -6.304 10.086 1.00 90.88 69 GLU A O 1
ATOM 548 N N . VAL A 1 70 ? 8.724 -4.524 11.372 1.00 92.31 70 VAL A N 1
ATOM 549 C CA . VAL A 1 70 ? 7.452 -3.816 11.210 1.00 92.31 70 VAL A CA 1
ATOM 550 C C . VAL A 1 70 ? 7.523 -3.000 9.925 1.00 92.31 70 VAL A C 1
ATOM 552 O O . VAL A 1 70 ? 8.386 -2.132 9.791 1.00 92.31 70 VAL A O 1
ATOM 555 N N . CYS A 1 71 ? 6.611 -3.248 8.992 1.00 93.00 71 CYS A N 1
ATOM 556 C CA . CYS A 1 71 ? 6.546 -2.522 7.730 1.00 93.00 71 CYS A CA 1
ATOM 557 C C . CYS A 1 71 ? 5.107 -2.167 7.350 1.00 93.00 71 CYS A C 1
ATOM 559 O O . CYS A 1 71 ? 4.139 -2.599 7.973 1.00 93.00 71 CYS A O 1
ATOM 561 N N . PHE A 1 72 ? 4.972 -1.327 6.331 1.00 96.25 72 PHE A N 1
ATOM 562 C CA . PHE A 1 72 ? 3.706 -1.186 5.626 1.00 96.25 72 PHE A CA 1
ATOM 563 C C . PHE A 1 72 ? 3.512 -2.363 4.663 1.00 96.25 72 PHE A C 1
ATOM 565 O O . PHE A 1 72 ? 4.522 -2.894 4.193 1.00 96.25 72 PHE A O 1
ATOM 572 N N . PRO A 1 73 ? 2.260 -2.736 4.337 1.00 95.75 73 PRO A N 1
ATOM 573 C CA . PRO A 1 73 ? 2.004 -3.692 3.270 1.00 95.75 73 PRO A CA 1
ATOM 574 C C . PRO A 1 73 ? 2.610 -3.210 1.955 1.00 95.75 73 PRO A C 1
ATOM 576 O O . PRO A 1 73 ? 2.449 -2.037 1.592 1.00 95.75 73 PRO A O 1
ATOM 579 N N . GLY A 1 74 ? 3.309 -4.087 1.244 1.00 95.69 74 GLY A N 1
ATOM 580 C CA . GLY A 1 74 ? 3.928 -3.717 -0.019 1.00 95.69 74 GLY A CA 1
ATOM 581 C C . GLY A 1 74 ? 5.068 -4.618 -0.455 1.00 95.69 74 GLY A C 1
ATOM 582 O O . GLY A 1 74 ? 5.634 -5.387 0.317 1.00 95.69 74 GLY A O 1
ATOM 583 N N . GLY A 1 75 ? 5.474 -4.430 -1.703 1.00 94.31 75 GLY A N 1
ATOM 584 C CA . GLY A 1 75 ? 6.445 -5.299 -2.343 1.00 94.31 75 GLY A CA 1
ATOM 585 C C . GLY A 1 75 ? 6.925 -4.759 -3.678 1.00 94.31 75 GLY A C 1
ATOM 586 O O . GLY A 1 75 ? 6.774 -3.575 -3.996 1.00 94.31 75 GLY A O 1
ATOM 587 N N . ARG A 1 76 ? 7.599 -5.623 -4.436 1.00 95.38 76 ARG A N 1
ATOM 588 C CA . ARG A 1 76 ? 8.212 -5.259 -5.717 1.00 95.38 76 ARG A CA 1
ATOM 589 C C . ARG A 1 76 ? 7.152 -5.193 -6.812 1.00 95.38 76 ARG A C 1
ATOM 591 O O . ARG A 1 76 ? 6.214 -5.977 -6.813 1.00 95.38 76 ARG A O 1
ATOM 598 N N . SER A 1 77 ? 7.349 -4.296 -7.775 1.00 96.62 77 SER A N 1
ATOM 599 C CA . SER A 1 77 ? 6.511 -4.260 -8.976 1.00 96.62 77 SER A CA 1
ATOM 600 C C . SER A 1 77 ? 6.706 -5.522 -9.811 1.00 96.62 77 SER A C 1
ATOM 602 O O . SER A 1 77 ? 7.850 -5.922 -10.062 1.00 96.62 77 SER A O 1
ATOM 604 N N . GLU A 1 78 ? 5.616 -6.081 -10.317 1.00 96.38 78 GLU A N 1
ATOM 605 C CA . GLU A 1 78 ? 5.622 -7.211 -11.241 1.00 96.38 78 GLU A CA 1
ATOM 606 C C . GLU A 1 78 ? 5.259 -6.787 -12.674 1.00 96.38 78 GLU A C 1
ATOM 608 O O . GLU A 1 78 ? 4.613 -5.758 -12.865 1.00 96.38 78 GLU A O 1
ATOM 613 N N . PRO A 1 79 ? 5.601 -7.581 -13.712 1.00 95.69 79 PRO A N 1
ATOM 614 C CA . PRO A 1 79 ? 5.269 -7.245 -15.103 1.00 95.69 79 PRO A CA 1
ATOM 615 C C . PRO A 1 79 ? 3.772 -7.053 -15.384 1.00 95.69 79 PRO A C 1
ATOM 617 O O . PRO A 1 79 ? 3.413 -6.392 -16.355 1.00 95.69 79 PRO A O 1
ATOM 620 N N . ARG A 1 80 ? 2.900 -7.644 -14.555 1.00 95.75 80 ARG A N 1
ATOM 621 C CA . ARG A 1 80 ? 1.439 -7.498 -14.647 1.00 95.75 80 ARG A CA 1
ATOM 622 C C . ARG A 1 80 ? 0.911 -6.206 -14.015 1.00 95.75 80 ARG A C 1
ATOM 624 O O . ARG A 1 80 ? -0.234 -5.838 -14.270 1.00 95.75 80 ARG A O 1
ATOM 631 N N . ASP A 1 81 ? 1.717 -5.522 -13.205 1.00 96.94 81 ASP A N 1
ATOM 632 C CA . ASP A 1 81 ? 1.297 -4.312 -12.509 1.00 96.94 81 ASP A CA 1
ATOM 633 C C . ASP A 1 81 ? 1.350 -3.121 -13.475 1.00 96.94 81 ASP A C 1
ATOM 635 O O . ASP A 1 81 ? 2.415 -2.704 -13.932 1.00 96.94 81 ASP A O 1
ATOM 63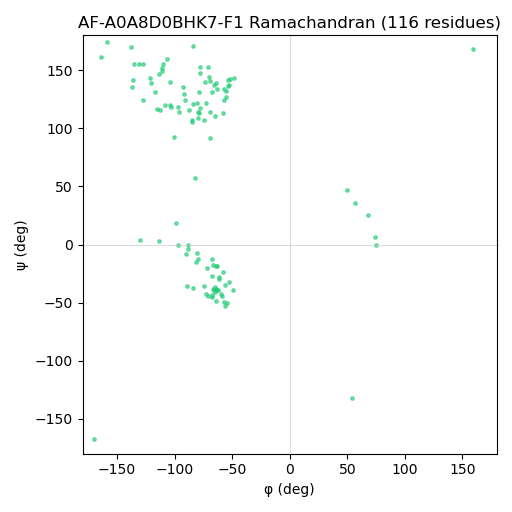9 N N . ARG A 1 82 ? 0.182 -2.548 -13.792 1.00 95.38 82 ARG A N 1
ATOM 640 C CA . ARG A 1 82 ? 0.083 -1.414 -14.734 1.00 95.38 82 ARG A CA 1
ATOM 641 C C . ARG A 1 82 ? 0.720 -0.122 -14.212 1.00 95.38 82 ARG A C 1
ATOM 643 O O . ARG A 1 82 ? 1.090 0.735 -15.008 1.00 95.38 82 ARG A O 1
ATOM 650 N N . ASP A 1 83 ? 0.775 0.044 -12.890 1.00 95.50 83 ASP A N 1
ATOM 651 C CA . ASP A 1 83 ? 1.349 1.206 -12.213 1.00 95.50 83 ASP A CA 1
ATOM 652 C C . ASP A 1 83 ? 1.734 0.885 -10.754 1.00 95.50 83 ASP A C 1
ATOM 654 O O . ASP A 1 83 ? 1.460 -0.201 -10.228 1.00 95.50 83 ASP A O 1
ATOM 658 N N . GLU A 1 84 ? 2.374 1.852 -10.088 1.00 96.06 84 GLU A N 1
ATOM 659 C CA . GLU A 1 84 ? 2.802 1.740 -8.688 1.00 96.06 84 GLU A CA 1
ATOM 660 C C . GLU A 1 84 ? 1.625 1.544 -7.709 1.00 96.06 84 GLU A C 1
ATOM 662 O O . GLU A 1 84 ? 1.772 0.928 -6.654 1.00 96.06 84 GLU A O 1
ATOM 667 N N . THR A 1 85 ? 0.429 2.036 -8.049 1.00 97.25 85 THR A N 1
ATOM 668 C CA . THR A 1 85 ? -0.758 1.860 -7.201 1.00 97.25 85 THR A CA 1
ATOM 669 C C . THR A 1 85 ? -1.266 0.429 -7.258 1.00 97.25 85 THR A C 1
ATOM 671 O O . THR A 1 85 ? -1.584 -0.133 -6.215 1.00 97.25 85 THR A O 1
ATOM 674 N N . VAL A 1 86 ? -1.301 -0.179 -8.445 1.00 97.69 86 VAL A N 1
ATOM 675 C CA . VAL A 1 86 ? -1.670 -1.591 -8.597 1.00 97.69 86 VAL A CA 1
ATOM 676 C C . VAL A 1 86 ? -0.681 -2.496 -7.876 1.00 97.69 86 VAL A C 1
ATOM 678 O O . VAL A 1 86 ? -1.124 -3.409 -7.189 1.00 97.69 86 VAL A O 1
ATOM 681 N N . THR A 1 87 ? 0.618 -2.180 -7.926 1.00 98.00 87 THR A N 1
ATOM 682 C CA . THR A 1 87 ? 1.626 -2.897 -7.127 1.00 98.00 87 THR A CA 1
ATOM 683 C C . THR A 1 87 ? 1.275 -2.856 -5.632 1.00 98.00 87 THR A C 1
ATOM 685 O O . THR A 1 87 ? 1.179 -3.896 -4.992 1.00 98.00 87 THR A O 1
ATOM 688 N N . ALA A 1 88 ? 1.039 -1.664 -5.066 1.00 98.06 88 ALA A N 1
ATOM 689 C CA . ALA A 1 88 ? 0.743 -1.520 -3.637 1.00 98.06 88 ALA A CA 1
ATOM 690 C C . ALA A 1 88 ? -0.564 -2.214 -3.211 1.00 98.06 88 ALA A C 1
ATOM 692 O O . ALA A 1 88 ? -0.619 -2.791 -2.128 1.00 98.06 88 ALA A O 1
ATOM 693 N N . LEU A 1 89 ? -1.613 -2.140 -4.038 1.00 98.25 89 LEU A N 1
ATOM 694 C CA . LEU A 1 89 ? -2.908 -2.759 -3.739 1.00 98.25 89 LEU A CA 1
ATOM 695 C C . LEU A 1 89 ? -2.840 -4.285 -3.822 1.00 98.25 89 LEU A C 1
ATOM 697 O O . LEU A 1 89 ? -3.327 -4.944 -2.911 1.00 98.25 89 LEU A O 1
ATOM 701 N N . ARG A 1 90 ? -2.189 -4.836 -4.856 1.00 98.25 90 ARG A N 1
ATOM 702 C CA . ARG A 1 90 ? -1.980 -6.283 -4.994 1.00 98.25 90 ARG A CA 1
ATOM 703 C C . ARG A 1 90 ? -1.246 -6.849 -3.781 1.00 98.25 90 ARG A C 1
ATOM 705 O O . ARG A 1 90 ? -1.703 -7.813 -3.184 1.00 98.25 90 ARG A O 1
ATOM 712 N N . GLU A 1 91 ? -0.138 -6.224 -3.393 1.00 97.75 91 GLU A N 1
ATOM 713 C CA . GLU A 1 91 ? 0.651 -6.660 -2.235 1.00 97.75 91 GLU A CA 1
ATOM 714 C C . GLU A 1 91 ? -0.143 -6.534 -0.925 1.00 97.75 91 GLU A C 1
ATOM 716 O O . GLU A 1 91 ? -0.080 -7.416 -0.075 1.00 97.75 91 GLU A O 1
ATOM 721 N N . ALA A 1 92 ? -0.946 -5.477 -0.753 1.00 97.44 92 ALA A N 1
ATOM 722 C CA . ALA A 1 92 ? -1.813 -5.347 0.419 1.00 97.44 92 ALA A CA 1
ATOM 723 C C . ALA A 1 92 ? -2.903 -6.435 0.473 1.00 97.44 92 ALA A C 1
ATOM 725 O O . ALA A 1 92 ? -3.231 -6.931 1.553 1.00 97.44 92 ALA A O 1
ATOM 726 N N . GLU A 1 93 ? -3.451 -6.828 -0.673 1.00 97.38 93 GLU A N 1
ATOM 727 C CA . GLU A 1 93 ? -4.399 -7.935 -0.757 1.00 97.38 93 GLU A CA 1
ATOM 728 C C . GLU A 1 93 ? -3.722 -9.276 -0.429 1.00 97.38 93 GLU A C 1
ATOM 730 O O . GLU A 1 93 ? -4.232 -10.032 0.394 1.00 97.38 93 GLU A O 1
ATOM 735 N N . GLU A 1 94 ? -2.537 -9.540 -0.983 1.00 95.25 94 GLU A N 1
ATOM 736 C CA . GLU A 1 94 ? -1.769 -10.768 -0.735 1.00 95.25 94 GLU A CA 1
ATOM 737 C C . GLU A 1 94 ? -1.292 -10.890 0.727 1.00 95.25 94 GLU A C 1
ATOM 739 O O . GLU A 1 94 ? -1.355 -11.975 1.310 1.00 95.25 94 GLU A O 1
ATOM 744 N N . GLU A 1 95 ? -0.830 -9.795 1.343 1.00 93.88 95 GLU A N 1
ATOM 745 C CA . GLU A 1 95 ? -0.248 -9.823 2.692 1.00 93.88 95 GLU A CA 1
ATOM 746 C C . GLU A 1 95 ? -1.287 -9.750 3.819 1.00 93.88 95 GLU A C 1
ATOM 748 O O . GLU A 1 95 ? -1.097 -10.374 4.867 1.00 93.88 95 GLU A O 1
ATOM 753 N N . 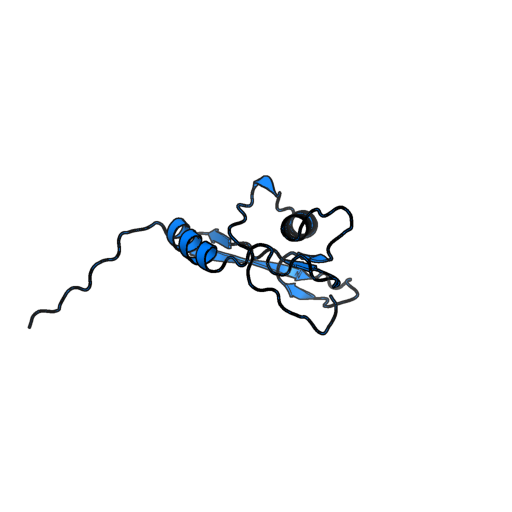VAL A 1 96 ? -2.360 -8.964 3.653 1.00 93.94 96 VAL A N 1
ATOM 754 C CA . VAL A 1 96 ? -3.349 -8.720 4.724 1.00 93.94 96 VAL A CA 1
ATOM 755 C C . VAL A 1 96 ? -4.801 -8.932 4.305 1.00 93.94 96 VAL A C 1
ATOM 757 O O . VAL A 1 96 ? -5.700 -8.691 5.112 1.00 93.94 96 VAL A O 1
ATOM 760 N N . GLY A 1 97 ? -5.054 -9.388 3.076 1.00 95.75 97 GLY A N 1
ATOM 761 C CA . GLY A 1 97 ? -6.405 -9.650 2.583 1.00 95.75 97 GLY A CA 1
ATOM 762 C C . GLY A 1 97 ? -7.248 -8.390 2.407 1.00 95.75 97 GLY A C 1
ATOM 763 O O . GLY A 1 97 ? -8.465 -8.477 2.533 1.00 95.75 97 GLY A O 1
ATOM 764 N N . LEU A 1 98 ? -6.624 -7.224 2.190 1.00 95.12 98 LEU A N 1
ATOM 765 C CA . LEU A 1 98 ? -7.322 -5.953 1.978 1.00 95.12 98 LEU A CA 1
ATOM 766 C C . LEU A 1 98 ? -7.710 -5.806 0.498 1.00 95.12 98 LEU A C 1
ATOM 768 O O . LEU A 1 98 ? -6.831 -5.493 -0.306 1.00 95.12 98 LEU A O 1
ATOM 772 N N . PRO A 1 99 ? -8.992 -5.979 0.123 1.00 95.94 99 PRO A N 1
ATOM 773 C CA . PRO A 1 99 ? -9.392 -5.938 -1.277 1.00 95.94 99 PRO A CA 1
ATOM 774 C C . PRO A 1 99 ? -9.278 -4.520 -1.833 1.00 95.94 99 PRO A C 1
ATOM 776 O O . PRO A 1 99 ? -9.626 -3.546 -1.152 1.00 95.94 99 PRO A O 1
ATOM 779 N N . ALA A 1 100 ? -8.825 -4.395 -3.079 1.00 95.00 100 ALA A N 1
ATOM 780 C CA . ALA A 1 100 ? -8.595 -3.101 -3.719 1.00 95.00 100 ALA A CA 1
ATOM 781 C C . ALA A 1 100 ? -9.846 -2.199 -3.730 1.00 95.00 100 ALA A C 1
ATOM 783 O O . ALA A 1 100 ? -9.735 -0.985 -3.565 1.00 95.00 100 ALA A O 1
ATOM 784 N N . GLU A 1 101 ? -11.042 -2.774 -3.869 1.00 95.94 101 GLU A N 1
ATOM 785 C CA . GLU A 1 101 ? -12.319 -2.054 -3.865 1.00 95.94 101 GLU A CA 1
ATOM 786 C C . GLU A 1 101 ? -12.679 -1.419 -2.514 1.00 95.94 101 GLU A C 1
ATOM 788 O O . GLU A 1 101 ? -13.515 -0.515 -2.463 1.00 95.94 101 GLU A O 1
ATOM 793 N N . GLN A 1 102 ? -12.045 -1.851 -1.419 1.00 94.81 102 GLN A N 1
ATOM 794 C CA . GLN A 1 102 ? -12.234 -1.268 -0.088 1.00 94.81 102 GLN A CA 1
ATOM 795 C C . GLN A 1 102 ? -11.275 -0.100 0.188 1.00 94.81 102 GLN A C 1
ATOM 797 O O . GLN A 1 10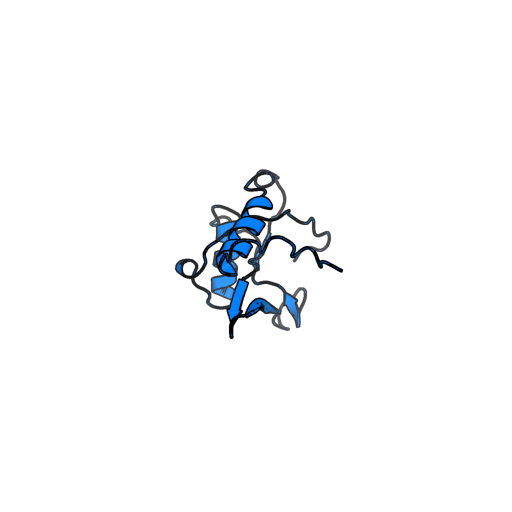2 ? -11.329 0.503 1.264 1.00 94.81 102 GLN A O 1
ATOM 802 N N . VAL A 1 103 ? -10.398 0.238 -0.764 1.00 95.50 103 VAL A N 1
ATOM 803 C CA . VAL A 1 103 ? -9.346 1.243 -0.595 1.00 95.50 103 VAL A CA 1
ATOM 804 C C . VAL A 1 103 ? -9.571 2.437 -1.523 1.00 95.50 103 VAL A C 1
ATOM 806 O O . VAL A 1 103 ? -9.462 2.345 -2.743 1.00 95.50 103 VAL A O 1
ATOM 809 N N . GLU A 1 104 ? -9.801 3.613 -0.936 1.00 94.62 104 GLU A N 1
ATOM 810 C CA . GLU A 1 104 ? -9.731 4.891 -1.653 1.00 94.62 104 GLU A CA 1
ATOM 811 C C . GLU A 1 104 ? -8.270 5.377 -1.680 1.00 94.62 104 GLU A C 1
ATOM 813 O O . GLU A 1 104 ? -7.734 5.835 -0.667 1.00 94.62 104 GLU A O 1
ATOM 818 N N . VAL A 1 105 ? -7.605 5.301 -2.836 1.00 95.06 105 VAL A N 1
ATOM 819 C CA . VAL A 1 105 ? -6.235 5.822 -2.991 1.00 95.06 105 VAL A CA 1
ATOM 820 C C . VAL A 1 105 ? -6.275 7.341 -3.163 1.00 95.06 105 VAL A C 1
ATOM 822 O O . VAL A 1 105 ? -6.764 7.856 -4.167 1.00 95.06 105 VAL A O 1
ATOM 825 N N . LEU A 1 106 ? -5.752 8.069 -2.173 1.00 94.81 106 LEU A N 1
ATOM 826 C CA . LEU A 1 106 ? -5.864 9.532 -2.109 1.00 94.81 106 LEU A CA 1
ATOM 827 C C . LEU A 1 106 ? -4.734 10.290 -2.814 1.00 94.81 106 LEU A C 1
ATOM 829 O O . LEU A 1 106 ? -4.986 11.371 -3.347 1.00 94.81 106 LEU A O 1
ATOM 833 N N . CYS A 1 107 ? -3.505 9.770 -2.765 1.00 95.75 107 CYS A N 1
ATOM 834 C CA . CYS A 1 107 ? -2.315 10.427 -3.308 1.00 95.75 107 CYS A CA 1
ATOM 835 C C . CYS A 1 107 ? -1.137 9.455 -3.469 1.00 95.75 107 CYS A C 1
ATOM 837 O O . CYS A 1 107 ? -1.065 8.436 -2.777 1.00 95.75 107 CYS A O 1
ATOM 839 N N . ARG A 1 108 ? -0.157 9.836 -4.294 1.00 96.31 108 ARG A N 1
ATOM 840 C CA . ARG A 1 108 ? 1.193 9.262 -4.334 1.00 96.31 108 ARG A CA 1
ATOM 841 C C . ARG A 1 108 ? 2.162 10.235 -3.663 1.00 96.31 108 ARG A C 1
ATOM 843 O O . ARG A 1 108 ? 2.295 11.377 -4.091 1.00 96.31 108 ARG A O 1
ATOM 850 N N . LEU A 1 109 ? 2.825 9.795 -2.595 1.00 96.00 109 LEU A N 1
ATOM 851 C CA . LEU A 1 109 ? 3.823 10.604 -1.887 1.00 96.00 109 LEU A CA 1
ATOM 852 C C . LEU A 1 109 ? 5.197 10.504 -2.559 1.00 96.00 109 LEU A C 1
ATOM 854 O O . LEU A 1 109 ? 5.412 9.691 -3.457 1.00 96.00 109 LEU A O 1
ATOM 858 N N . VAL A 1 110 ? 6.141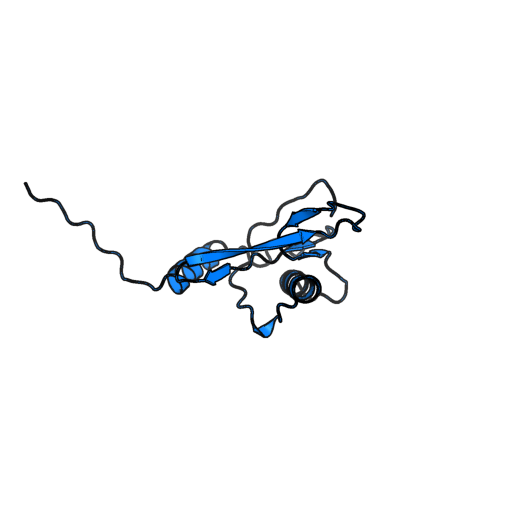 11.339 -2.116 1.00 94.62 110 VAL A N 1
ATOM 859 C CA . VAL A 1 110 ? 7.516 11.318 -2.625 1.00 94.62 110 VAL A CA 1
ATOM 860 C C . VAL A 1 110 ? 8.136 9.924 -2.484 1.00 94.62 110 VAL A C 1
ATOM 862 O O . VAL A 1 110 ? 8.063 9.295 -1.429 1.00 94.62 110 VAL A O 1
ATOM 865 N N . TRP A 1 111 ? 8.749 9.436 -3.562 1.00 91.44 111 TRP A N 1
ATOM 866 C CA . TRP A 1 111 ? 9.464 8.165 -3.540 1.00 91.44 111 TRP A CA 1
ATOM 867 C C . TRP A 1 111 ? 10.752 8.284 -2.724 1.00 91.44 111 TRP A C 1
ATOM 869 O O . TRP A 1 111 ? 11.368 9.348 -2.632 1.00 91.44 111 TRP A O 1
ATOM 879 N N . VAL A 1 112 ? 11.187 7.161 -2.164 1.00 90.56 112 VAL A N 1
ATOM 880 C CA . VAL A 1 112 ? 12.425 7.076 -1.392 1.00 90.56 112 VAL A CA 1
ATOM 881 C C . VAL A 1 112 ? 13.377 6.133 -2.107 1.00 90.56 112 VAL A C 1
ATOM 883 O O . VAL A 1 112 ? 13.009 5.019 -2.478 1.00 90.56 112 VAL A O 1
ATOM 886 N N . ARG A 1 113 ? 14.627 6.563 -2.289 1.00 88.12 113 ARG A N 1
ATOM 887 C CA . ARG A 1 113 ? 15.690 5.672 -2.753 1.00 88.12 113 ARG A CA 1
ATOM 888 C C . ARG A 1 113 ? 16.163 4.826 -1.579 1.00 88.12 113 ARG A C 1
ATOM 890 O O . ARG A 1 113 ? 16.712 5.360 -0.620 1.00 88.12 113 ARG A O 1
ATOM 897 N N . VAL A 1 114 ? 15.995 3.512 -1.674 1.00 81.88 114 VAL A N 1
ATOM 898 C CA . VAL A 1 114 ? 16.466 2.579 -0.646 1.00 81.88 114 VAL A CA 1
ATOM 899 C C . VAL A 1 114 ? 17.743 1.902 -1.136 1.00 81.88 114 VAL A C 1
ATOM 901 O O . VAL A 1 114 ? 17.751 1.233 -2.165 1.00 81.88 114 VAL A O 1
ATOM 904 N N . SER A 1 115 ? 18.846 2.100 -0.413 1.00 69.06 115 SER A N 1
ATOM 905 C CA . SER A 1 115 ? 20.170 1.568 -0.780 1.00 69.06 115 SER A CA 1
ATOM 906 C C . SER A 1 115 ? 20.357 0.088 -0.416 1.00 69.06 115 SER A C 1
ATOM 908 O O . SER A 1 115 ? 21.314 -0.538 -0.863 1.00 69.06 115 SER A O 1
ATOM 910 N N . LYS A 1 116 ? 19.450 -0.482 0.389 1.00 56.59 116 LYS A N 1
ATOM 911 C CA . LYS A 1 116 ? 19.363 -1.916 0.695 1.00 56.59 116 LYS A CA 1
ATOM 912 C C . LYS A 1 116 ? 18.072 -2.463 0.088 1.00 56.59 116 LYS A C 1
ATOM 914 O O . LYS A 1 116 ? 16.984 -2.028 0.440 1.00 56.59 116 LYS A O 1
ATOM 919 N N . VAL A 1 117 ? 18.215 -3.365 -0.876 1.00 49.28 117 VAL A N 1
ATOM 920 C CA . VAL A 1 117 ? 17.105 -3.898 -1.675 1.00 49.28 117 VAL A CA 1
ATOM 921 C C . VAL A 1 117 ? 16.257 -4.848 -0.815 1.00 49.28 117 VAL A C 1
ATOM 923 O O . VAL A 1 117 ? 16.795 -5.842 -0.326 1.00 49.28 117 VAL A O 1
ATOM 926 N N . TRP A 1 118 ? 14.959 -4.550 -0.667 1.00 50.00 118 TRP A N 1
ATOM 927 C CA . TRP A 1 118 ? 13.910 -5.435 -0.124 1.00 50.00 118 TRP A CA 1
ATOM 928 C C . TRP A 1 118 ? 13.901 -6.796 -0.796 1.00 50.00 118 TRP A C 1
ATOM 930 O O . TRP A 1 118 ? 14.133 -6.847 -2.026 1.00 50.00 118 TRP A O 1
#

Nearest PDB structures (foldseek):
  5qhg-assembly1_A  TM=9.791E-01  e=1.687E-10  Homo sapiens
  5qgk-assembly1_A  TM=9.603E-01  e=1.803E-10  Homo sapiens
  5t3p-assembly1_A  TM=9.352E-01  e=7.071E-11  Homo sapiens
  3dup-assembly1_B  TM=7.752E-01  e=9.299E-02  Rhodospirillum rubrum ATCC 11170
  7ef8-assembly1_A  TM=5.934E-01  e=1.033E+00  Mus musculus

InterPro domains:
  IPR000059 NUDIX hydrolase, NudL, conserved site [PS01293] (55-75)
  IPR000086 NUDIX hydrolase domain [PF00293] (38-112)
  IPR000086 NUDIX hydrolase domain [PS51462] (36-118)
  IPR015797 NUDIX hydrolase-like domain superfamily [SSF55811] (32-113)
  IPR045121 Coenzyme A pyrophosphatase [PTHR12992] (37-110)
  IPR045121 Coenzyme A pyrophosphatase [cd03426] (38-109)

Secondary structure (DSSP, 8-state):
-------------HHHHHHHHHHHT--TTTTTT--S--EEE---EEEETTEEEE--EE--TTSSSSTT-EE-SEEE--TT-SSHHHHHHHHHHHHH---GGG------PPP---SS--

pLDDT: mean 86.14, std 15.73, range [35.81, 98.25]